Protein AF-M6APS3-F1 (afdb_monomer)

Nearest PDB structures (foldseek):
  7bhy-assembly1_A  TM=8.544E-01  e=9.007E-01  Bacillus subtilis subsp. subtilis str. 168
  3clo-assembly1_B  TM=7.318E-01  e=1.881E+00  Bacteroides thetaiotaomicron VPI-5482
  3hug-assembly4_M  TM=8.047E-01  e=5.486E+00  Mycobacterium tuberculosis H37Rv
  2efo-assembly1_A  TM=6.831E-01  e=3.212E+00  Sulfurisphaera tokodaii str. 7
  6kon-assembly1_F  TM=8.426E-01  e=8.197E+00  Mycobacterium tuberculosis H37Rv

Mean predicted aligned error: 3.25 Å

Foldseek 3Di:
DDLLVVLVVVVVVVPDDLVVSCVVSVHDSVVSVVSD

Secondary structure (DSSP, 8-st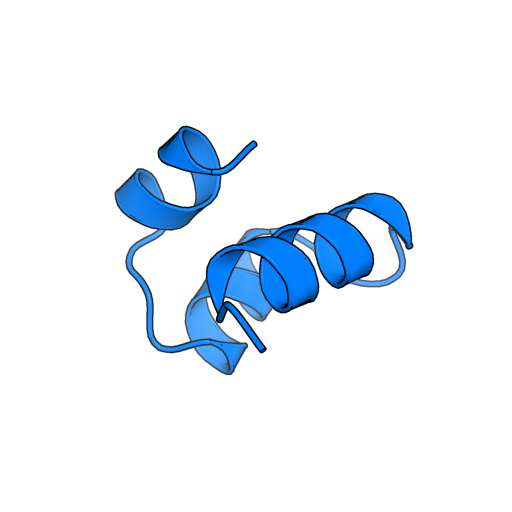ate):
--HHHHHHHHHHH-SS-HHHHHHHTT--HHHHHHH-

pLDDT: mean 89.17, std 5.93, range [58.56, 93.19]

Sequence (36 aa):
MDEKVKFIAAVCDGSVSITSLCETFGISRKTGYKWL

Radius of gyration: 8.47 Å; Cα contacts (8 Å, |Δi|>4): 25; chains: 1; bounding box: 20×18×19 Å

Structure (mmCIF, N/CA/C/O backbone):
data_AF-M6APS3-F1
#
_entry.id   AF-M6APS3-F1
#
loop_
_atom_site.group_PDB
_atom_site.id
_atom_site.type_symbol
_atom_site.label_atom_id
_atom_site.label_alt_id
_atom_site.label_comp_id
_atom_site.label_asym_id
_atom_site.label_entity_id
_atom_site.label_seq_id
_atom_site.pdbx_PDB_ins_code
_atom_site.Cartn_x
_atom_site.Cartn_y
_atom_site.Cartn_z
_atom_site.occupancy
_atom_site.B_iso_or_equiv
_atom_site.auth_seq_id
_atom_site.auth_comp_id
_atom_site.auth_asym_id
_atom_site.auth_atom_id
_atom_site.pdbx_PDB_model_num
ATOM 1 N N . MET A 1 1 ? -12.329 -1.823 10.839 1.00 58.56 1 MET A N 1
ATOM 2 C CA . MET A 1 1 ? -11.616 -2.733 9.918 1.00 58.56 1 MET A CA 1
ATOM 3 C C . MET A 1 1 ? -10.263 -2.116 9.656 1.00 58.56 1 MET A C 1
ATOM 5 O O . MET A 1 1 ? -10.214 -1.068 9.025 1.00 58.56 1 MET A O 1
ATOM 9 N N . ASP A 1 2 ? -9.210 -2.705 10.202 1.00 88.06 2 ASP A N 1
ATOM 10 C CA . ASP A 1 2 ? -7.851 -2.178 10.136 1.00 88.06 2 ASP A CA 1
ATOM 11 C C . ASP A 1 2 ? -7.363 -2.071 8.687 1.00 88.06 2 ASP A C 1
ATOM 13 O O . ASP A 1 2 ? -7.381 -3.045 7.934 1.00 88.06 2 ASP A O 1
ATOM 17 N N . GLU A 1 3 ? -6.909 -0.881 8.296 1.00 85.56 3 GLU A N 1
ATOM 18 C CA . GLU A 1 3 ? -6.332 -0.606 6.971 1.00 85.56 3 GLU A CA 1
ATOM 19 C C . GLU A 1 3 ? -5.199 -1.578 6.628 1.00 85.56 3 GLU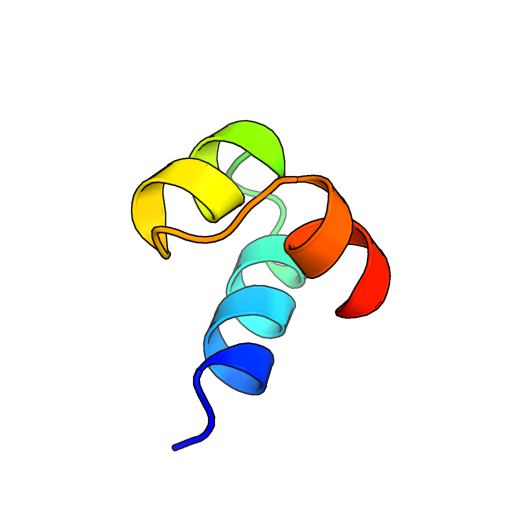 A C 1
ATOM 21 O O . GLU A 1 3 ? -5.103 -2.057 5.499 1.00 85.56 3 GLU A O 1
ATOM 26 N N . LYS A 1 4 ? -4.417 -1.966 7.643 1.00 88.44 4 LYS A N 1
ATOM 27 C CA . LYS A 1 4 ? -3.373 -2.986 7.538 1.00 88.44 4 LYS A CA 1
ATOM 28 C C . LYS A 1 4 ? -3.918 -4.336 7.061 1.00 88.44 4 LYS A C 1
ATOM 30 O O . LYS A 1 4 ? -3.300 -4.968 6.214 1.00 88.44 4 LYS A O 1
ATOM 35 N N . VAL A 1 5 ? -5.067 -4.781 7.573 1.00 90.88 5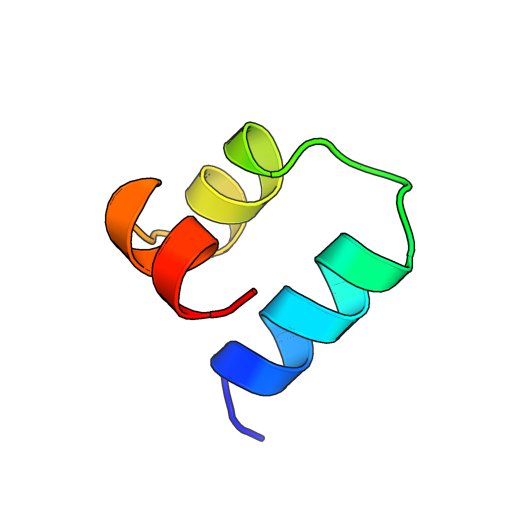 VAL A N 1
ATOM 36 C CA . VAL A 1 5 ? -5.658 -6.077 7.193 1.00 90.88 5 VAL A CA 1
ATOM 37 C C . VAL A 1 5 ? -6.131 -6.045 5.741 1.00 90.88 5 VAL A C 1
ATOM 39 O O . VAL A 1 5 ? -5.878 -6.988 4.998 1.00 90.88 5 VAL A O 1
ATOM 42 N N . LYS A 1 6 ? -6.749 -4.939 5.307 1.00 90.25 6 LYS A N 1
ATOM 43 C CA . LYS A 1 6 ? -7.137 -4.744 3.900 1.00 90.25 6 LYS A CA 1
ATOM 44 C C . LYS A 1 6 ? -5.919 -4.720 2.974 1.00 90.25 6 LYS A C 1
ATOM 46 O O . LYS A 1 6 ? -5.965 -5.321 1.906 1.00 90.25 6 LYS A O 1
ATOM 51 N N . PHE A 1 7 ? -4.838 -4.063 3.394 1.00 91.56 7 PHE A N 1
ATOM 52 C CA . PHE A 1 7 ? -3.591 -4.017 2.635 1.00 91.56 7 PHE A CA 1
ATOM 53 C C . PHE A 1 7 ? -2.971 -5.409 2.489 1.00 91.56 7 PHE A C 1
ATOM 55 O O . PHE A 1 7 ? -2.691 -5.831 1.374 1.00 91.56 7 PHE A O 1
ATOM 62 N N . ILE A 1 8 ? -2.819 -6.155 3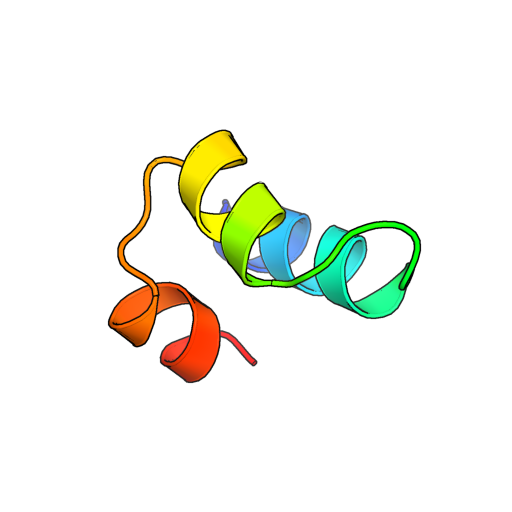.590 1.00 90.88 8 ILE A N 1
ATOM 63 C CA . ILE A 1 8 ? -2.251 -7.514 3.567 1.00 90.88 8 ILE A CA 1
ATOM 64 C C . ILE A 1 8 ? -3.111 -8.452 2.718 1.00 90.88 8 ILE A C 1
ATOM 66 O O . ILE A 1 8 ? -2.561 -9.218 1.936 1.00 90.88 8 ILE A O 1
ATOM 70 N N . ALA A 1 9 ? -4.441 -8.373 2.822 1.00 92.50 9 ALA A N 1
ATOM 71 C CA . ALA A 1 9 ? -5.338 -9.171 1.990 1.00 92.50 9 ALA A CA 1
ATOM 72 C C . ALA A 1 9 ? -5.129 -8.888 0.494 1.00 92.50 9 ALA A C 1
ATOM 74 O O . ALA A 1 9 ? -5.025 -9.824 -0.291 1.00 92.50 9 ALA A O 1
ATOM 75 N N . ALA A 1 10 ? -4.987 -7.617 0.109 1.00 91.25 10 ALA A N 1
ATOM 76 C CA . ALA A 1 10 ? -4.741 -7.228 -1.277 1.00 91.25 10 ALA A CA 1
ATOM 77 C C . ALA A 1 10 ? -3.337 -7.624 -1.775 1.00 91.25 10 ALA A C 1
ATOM 79 O O . ALA A 1 10 ? -3.174 -7.968 -2.942 1.00 91.25 10 ALA A O 1
ATOM 80 N N . VAL A 1 11 ? -2.324 -7.621 -0.899 1.00 90.56 11 VAL A N 1
ATOM 81 C CA . VAL A 1 11 ? -0.997 -8.164 -1.236 1.00 90.56 11 VAL A CA 1
ATOM 82 C C . VAL A 1 11 ? -1.054 -9.690 -1.389 1.00 90.56 11 VAL A C 1
ATOM 84 O O . VAL A 1 11 ? -0.449 -10.231 -2.309 1.00 90.56 11 VAL A O 1
ATOM 87 N N . CYS A 1 12 ? -1.790 -10.382 -0.516 1.00 90.31 12 CYS A N 1
ATOM 88 C CA . CYS A 1 12 ? -1.956 -11.838 -0.539 1.00 90.31 12 CYS A CA 1
ATOM 89 C C . CYS A 1 12 ? -2.739 -12.323 -1.766 1.00 90.31 12 CYS A C 1
ATOM 91 O O . CYS A 1 12 ? -2.492 -13.422 -2.253 1.00 90.31 12 CYS A O 1
ATOM 93 N N . ASP A 1 13 ? -3.660 -11.500 -2.266 1.00 91.19 13 ASP A N 1
ATOM 94 C CA . ASP A 1 13 ? -4.389 -11.735 -3.512 1.00 91.19 13 ASP A CA 1
ATOM 95 C C . ASP A 1 13 ? -3.450 -11.757 -4.736 1.00 91.19 13 ASP A C 1
ATOM 97 O O . ASP A 1 13 ? -3.732 -12.421 -5.728 1.00 91.19 13 ASP A O 1
ATOM 101 N N . GLY A 1 14 ? -2.292 -11.088 -4.662 1.00 85.62 14 GLY A N 1
ATOM 102 C CA . GLY A 1 14 ? -1.236 -11.164 -5.678 1.00 85.62 14 GLY A CA 1
ATOM 103 C C . GLY A 1 14 ? -1.575 -10.511 -7.023 1.00 85.62 14 GLY A C 1
ATOM 104 O O . GLY A 1 14 ? -0.721 -10.472 -7.907 1.00 85.62 14 GLY A O 1
ATOM 105 N N . SER A 1 15 ? -2.780 -9.957 -7.183 1.00 81.06 15 SER A N 1
ATOM 106 C CA . SER A 1 15 ? -3.244 -9.350 -8.438 1.00 81.06 15 SER A 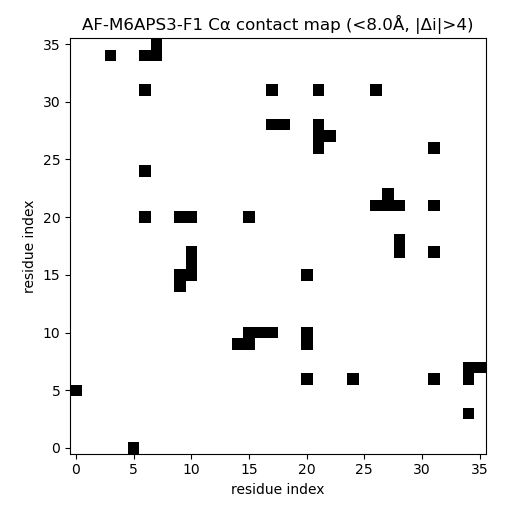CA 1
ATOM 107 C C . SER A 1 15 ? -2.535 -8.044 -8.798 1.00 81.06 15 SER A C 1
ATOM 109 O O . SER A 1 15 ? -2.518 -7.643 -9.961 1.00 81.06 15 SER A O 1
ATOM 111 N N . VAL A 1 16 ? -1.948 -7.355 -7.818 1.00 85.12 16 VAL A N 1
ATOM 112 C CA . VAL A 1 16 ? -1.282 -6.062 -8.011 1.00 85.12 16 VAL A CA 1
ATOM 113 C C . VAL A 1 16 ? 0.025 -5.993 -7.232 1.00 85.12 16 VAL A C 1
ATOM 115 O O . VAL A 1 16 ? 0.159 -6.511 -6.126 1.00 85.12 16 VAL A O 1
ATOM 118 N N . SER A 1 17 ? 1.015 -5.321 -7.820 1.00 89.19 17 SER A N 1
ATOM 119 C CA . SER A 1 17 ? 2.318 -5.129 -7.183 1.00 89.19 17 SER A CA 1
ATOM 120 C C . SER A 1 17 ? 2.205 -4.250 -5.939 1.00 89.19 17 SER A C 1
ATOM 122 O O . SER A 1 17 ? 1.408 -3.310 -5.891 1.00 89.19 17 SER A O 1
ATOM 124 N N . ILE A 1 18 ? 3.078 -4.492 -4.956 1.00 88.50 18 ILE A N 1
ATOM 125 C CA . ILE A 1 18 ? 3.071 -3.748 -3.690 1.00 88.50 18 ILE A CA 1
ATOM 126 C C . ILE A 1 18 ? 3.199 -2.234 -3.879 1.00 88.50 18 ILE A C 1
ATOM 128 O O . ILE A 1 18 ? 2.664 -1.475 -3.081 1.00 88.50 18 ILE A O 1
ATOM 132 N N . THR A 1 19 ? 3.864 -1.786 -4.946 1.00 90.44 19 THR A N 1
ATOM 133 C CA . THR A 1 19 ? 3.979 -0.368 -5.302 1.00 90.44 19 THR A CA 1
ATOM 134 C C . THR A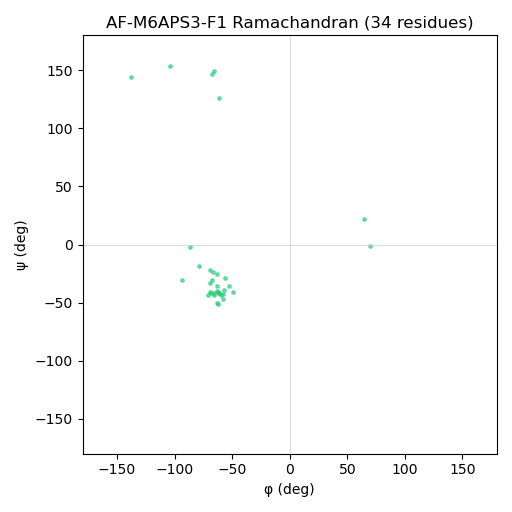 1 19 ? 2.610 0.246 -5.600 1.00 90.44 19 THR A C 1
ATOM 136 O O . THR A 1 19 ? 2.246 1.215 -4.941 1.00 90.44 19 THR A O 1
ATOM 139 N N . SER A 1 20 ? 1.810 -0.380 -6.475 1.00 92.31 20 SER A N 1
ATOM 140 C CA . SER A 1 20 ? 0.438 0.068 -6.760 1.00 92.31 20 SER A CA 1
ATOM 141 C C . SER A 1 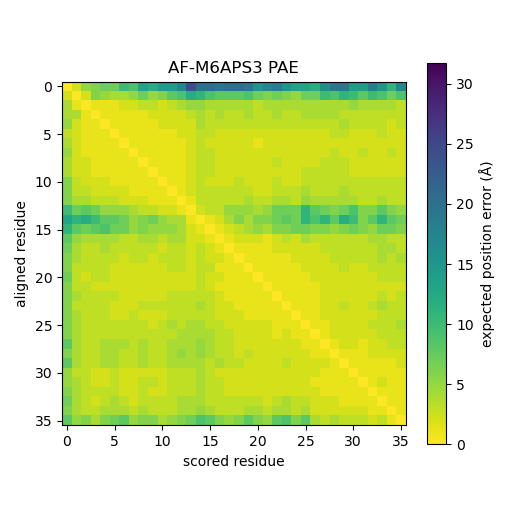20 ? -0.460 -0.012 -5.535 1.00 92.31 20 SER A C 1
ATOM 143 O O . SER A 1 20 ? -1.304 0.859 -5.340 1.00 92.31 20 SER A O 1
ATOM 145 N N . LEU A 1 21 ? -0.280 -1.025 -4.683 1.00 92.56 21 LEU A N 1
ATOM 146 C CA . LEU A 1 21 ? -1.022 -1.107 -3.426 1.00 92.56 21 LEU A CA 1
ATOM 147 C C . LEU A 1 21 ? -0.639 0.024 -2.475 1.00 92.56 21 LEU A C 1
ATOM 149 O O . LEU A 1 21 ? -1.514 0.626 -1.869 1.00 92.56 21 LEU A O 1
ATOM 153 N N . CYS A 1 22 ? 0.644 0.364 -2.369 1.00 93.19 22 CYS A N 1
ATOM 154 C CA . CYS A 1 22 ? 1.087 1.487 -1.546 1.00 93.19 22 CYS A CA 1
ATOM 155 C C . CYS A 1 22 ? 0.485 2.811 -2.036 1.00 93.19 22 CYS A C 1
ATOM 157 O O . CYS A 1 22 ? 0.017 3.595 -1.217 1.00 93.19 22 CYS A O 1
ATOM 159 N N . GLU A 1 23 ? 0.424 3.028 -3.352 1.00 92.69 23 GLU A N 1
ATOM 160 C CA . GLU A 1 23 ? -0.227 4.202 -3.950 1.00 92.69 23 GLU A CA 1
ATOM 161 C C . GLU A 1 23 ? -1.743 4.209 -3.703 1.00 92.69 23 GLU A C 1
ATOM 163 O O . GLU A 1 23 ? -2.294 5.225 -3.289 1.00 92.69 23 GLU A O 1
ATOM 168 N N . THR A 1 24 ? -2.404 3.059 -3.868 1.00 91.50 24 THR A N 1
ATOM 169 C CA . THR A 1 24 ? -3.854 2.893 -3.651 1.00 91.50 24 THR A CA 1
ATOM 170 C C . THR A 1 24 ? -4.249 3.144 -2.198 1.00 91.50 24 THR A C 1
ATOM 172 O O . THR A 1 24 ? -5.279 3.753 -1.923 1.00 91.50 24 THR A O 1
ATOM 175 N N . PHE A 1 25 ? -3.425 2.683 -1.258 1.00 90.31 25 PHE A N 1
ATOM 176 C CA . PHE A 1 25 ? -3.641 2.871 0.174 1.00 90.31 25 PHE A CA 1
ATOM 177 C C . PHE A 1 25 ? -3.061 4.196 0.696 1.00 90.31 25 PHE A C 1
ATOM 179 O O . PHE A 1 25 ? -3.197 4.488 1.879 1.00 90.31 25 PHE A O 1
ATOM 186 N N . GLY A 1 26 ? -2.407 5.003 -0.148 1.00 92.94 26 GLY A N 1
ATOM 187 C CA . GLY A 1 26 ? -1.804 6.276 0.257 1.00 92.94 26 GLY A CA 1
ATOM 188 C C . GLY A 1 26 ? -0.657 6.134 1.264 1.00 92.94 26 GLY A C 1
ATOM 189 O O . GLY A 1 26 ? -0.341 7.078 1.988 1.00 92.94 26 GLY A O 1
ATOM 190 N N . ILE A 1 27 ? -0.026 4.960 1.332 1.00 91.56 27 ILE A N 1
ATOM 191 C CA . ILE A 1 27 ? 1.067 4.675 2.262 1.00 91.56 27 ILE A CA 1
ATOM 192 C C . ILE A 1 27 ? 2.417 4.681 1.551 1.00 91.56 27 ILE A C 1
ATOM 194 O O . ILE A 1 27 ? 2.558 4.366 0.373 1.00 91.56 27 ILE A O 1
ATOM 198 N N . SER A 1 28 ? 3.471 4.983 2.302 1.00 91.88 28 SER A N 1
ATOM 199 C CA . SER A 1 28 ? 4.831 4.823 1.791 1.00 91.88 28 SER A CA 1
ATOM 200 C C . SER A 1 28 ? 5.171 3.348 1.578 1.00 91.88 28 SER A C 1
ATOM 202 O O . SER A 1 28 ? 4.817 2.506 2.402 1.00 91.88 28 SER A O 1
ATOM 204 N N . ARG A 1 29 ? 5.993 3.045 0.563 1.00 91.00 29 ARG A N 1
ATOM 205 C CA . ARG A 1 29 ? 6.549 1.693 0.337 1.00 91.00 29 ARG A CA 1
ATOM 206 C C . ARG A 1 29 ? 7.170 1.093 1.599 1.00 91.00 29 ARG A C 1
ATOM 208 O O . ARG A 1 29 ? 6.941 -0.067 1.906 1.00 91.00 29 ARG A O 1
ATOM 215 N N . LYS A 1 30 ? 7.898 1.904 2.378 1.00 92.81 30 LYS A N 1
ATOM 216 C CA . LYS A 1 30 ? 8.474 1.503 3.675 1.00 92.81 30 LYS A CA 1
ATOM 217 C C . LYS A 1 30 ? 7.410 1.003 4.662 1.00 92.81 30 LYS A C 1
ATOM 219 O O . LYS A 1 30 ? 7.658 0.049 5.389 1.00 92.81 30 LYS A O 1
ATOM 224 N N . THR A 1 31 ? 6.244 1.645 4.687 1.00 92.50 31 THR A N 1
ATOM 225 C CA . THR A 1 31 ? 5.101 1.234 5.510 1.00 92.50 31 THR A CA 1
ATOM 226 C C . THR A 1 31 ? 4.483 -0.050 4.968 1.00 92.50 31 THR A C 1
ATOM 228 O O . THR A 1 31 ? 4.258 -0.966 5.750 1.00 92.50 31 THR A O 1
ATOM 231 N N . GLY A 1 32 ? 4.310 -0.161 3.647 1.00 91.88 32 GLY A N 1
ATOM 232 C CA . GLY A 1 32 ? 3.822 -1.385 3.004 1.00 91.88 32 GLY A CA 1
ATOM 233 C C . GLY A 1 32 ? 4.699 -2.606 3.304 1.00 91.88 32 GLY A C 1
ATOM 234 O O . GLY A 1 32 ? 4.191 -3.630 3.746 1.00 91.88 32 GLY A O 1
ATOM 235 N N . TYR A 1 33 ? 6.024 -2.471 3.189 1.00 90.56 33 TYR A N 1
ATOM 236 C CA . TYR A 1 33 ? 6.979 -3.527 3.562 1.00 90.56 33 TYR A CA 1
ATOM 237 C C . TYR A 1 33 ? 7.022 -3.833 5.064 1.00 90.56 33 TYR A C 1
ATOM 239 O O . TYR A 1 33 ? 7.441 -4.917 5.435 1.00 90.56 33 TYR A O 1
ATOM 247 N N . LYS A 1 34 ? 6.623 -2.898 5.934 1.00 91.19 34 LYS A N 1
ATOM 248 C CA . LYS A 1 34 ? 6.499 -3.139 7.383 1.00 91.19 34 LYS A CA 1
ATOM 249 C C . LYS A 1 34 ? 5.207 -3.893 7.734 1.00 91.19 34 LYS A C 1
ATOM 251 O O . LYS A 1 34 ? 5.045 -4.350 8.865 1.00 91.19 34 LYS A O 1
ATOM 256 N N . TRP A 1 35 ? 4.232 -3.892 6.828 1.00 89.56 35 TRP A N 1
ATOM 257 C CA . TRP A 1 35 ? 2.932 -4.521 7.039 1.00 89.56 35 TRP A CA 1
ATOM 258 C C . TRP A 1 35 ? 2.872 -5.954 6.522 1.00 89.56 35 TRP A C 1
ATOM 260 O O . TRP A 1 35 ? 2.136 -6.734 7.127 1.00 89.56 35 TRP A O 1
ATOM 270 N N . LEU A 1 36 ? 3.632 -6.261 5.466 1.00 81.69 36 LEU A N 1
ATOM 271 C CA . LEU A 1 36 ? 4.058 -7.620 5.122 1.00 81.69 36 LEU A CA 1
ATOM 272 C C . LEU A 1 36 ? 4.869 -8.250 6.261 1.00 81.69 36 LEU A C 1
ATOM 274 O O . LEU A 1 36 ? 4.678 -9.463 6.486 1.00 81.69 36 LEU A O 1
#

Solvent-accessible surface area (backbone atoms only — not comparable to full-atom values): 2265 Å² total; per-residue (Å²): 133,62,67,66,57,58,50,47,51,50,52,71,65,60,84,54,57,69,66,60,50,15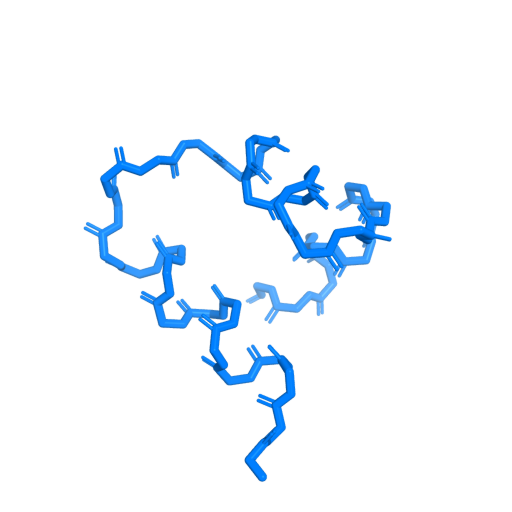,62,75,69,75,44,53,63,72,55,49,64,70,67,1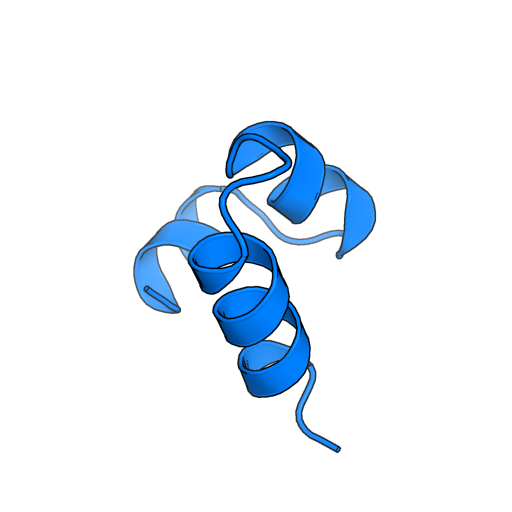06